Protein AF-A0A2M7A122-F1 (afdb_monomer)

Mean predicted aligned error: 16.06 Å

pLDDT: mean 77.3, std 12.79, range [46.41, 91.88]

Radius of gyration: 39.61 Å; Cα contacts (8 Å, |Δi|>4): 40; chains: 1; bounding box: 96×44×103 Å

Secondary structure (DSSP, 8-state):
-HHHHHHHHHHHHHHHHHHHHHHHS-HHHHT-EE--EEEETTTEEEEPPPEEHHHHHHHHHHHHHHHHHHHHHHHHHHHHHHHHHHHHHHHHHHHHHHHHHHHHHHHHHHHHHTTS-------------

Sequence (129 aa):
MRKLVFAIIMAMFFFILLNFIYCNLDSTTFGYA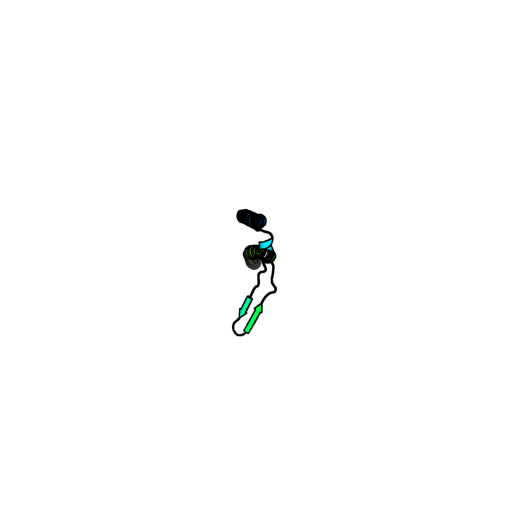VLFKFNIPYVLALESAPIPLGFVLLIVFCAGMITIALMEALPSLFKTLEIRAKNKRIRQLERELSVVRQISERKEQKEGEYDDANPASPFGNDESS

Foldseek 3Di:
DVVVVVVVVVVVVVVVVVVCCVVPDDPVQQQDFDKDWDDDPPPDTDIDGTDGPVVVVVVVVVVVVVVVVVVVVVVVVVVVVVVVVVVVVVVVVVVVVVVVVVVVVVVVVVVVVVVPPDPPDPPDDDDDD

Structure (mmCIF, N/CA/C/O backbone):
data_AF-A0A2M7A122-F1
#
_entry.id   AF-A0A2M7A122-F1
#
loop_
_atom_site.group_PDB
_atom_site.id
_atom_site.type_symbol
_atom_site.label_atom_id
_atom_site.label_alt_id
_atom_site.label_comp_id
_atom_site.label_asym_id
_atom_site.label_entity_id
_atom_site.label_seq_id
_atom_site.pdbx_PDB_ins_code
_atom_site.Cartn_x
_atom_site.Cartn_y
_atom_site.Cartn_z
_atom_site.occupancy
_atom_site.B_iso_or_equiv
_atom_site.auth_seq_id
_atom_site.auth_comp_id
_atom_site.auth_asym_id
_atom_site.auth_atom_id
_atom_site.pdbx_PDB_model_num
ATOM 1 N N . MET A 1 1 ? -4.337 13.600 17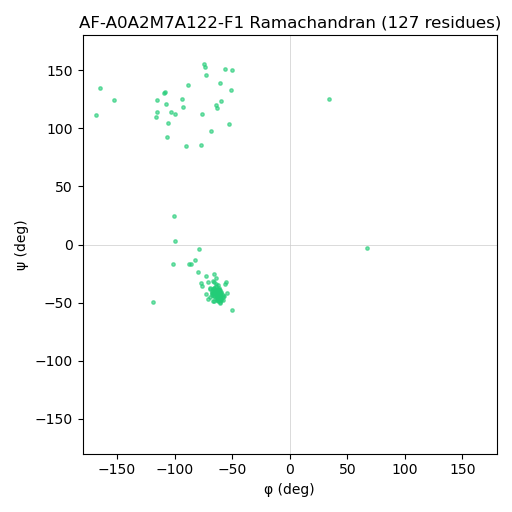.020 1.00 60.88 1 MET A N 1
ATOM 2 C CA . MET A 1 1 ? -3.314 14.641 16.784 1.00 60.88 1 MET A CA 1
ATOM 3 C C . MET A 1 1 ? -1.951 14.054 16.419 1.00 60.88 1 MET A C 1
ATOM 5 O O . MET A 1 1 ? -1.625 14.105 15.247 1.00 60.88 1 MET A O 1
ATOM 9 N N . ARG A 1 2 ? -1.189 13.424 17.334 1.00 73.88 2 ARG A N 1
ATOM 10 C CA . ARG A 1 2 ? 0.194 12.955 17.046 1.00 73.88 2 ARG A CA 1
ATOM 11 C C . ARG A 1 2 ? 0.334 12.036 15.820 1.00 73.88 2 ARG A C 1
ATOM 13 O O . ARG A 1 2 ? 1.245 12.232 15.032 1.00 73.88 2 ARG A O 1
ATOM 20 N N . LYS A 1 3 ? -0.592 11.088 15.631 1.00 72.81 3 LYS A N 1
ATOM 21 C CA . LYS A 1 3 ? -0.597 10.181 14.464 1.00 72.81 3 LYS A CA 1
ATOM 22 C C . LYS A 1 3 ? -0.846 10.908 13.140 1.00 72.81 3 LYS A C 1
ATOM 24 O O . LYS A 1 3 ? -0.159 10.652 12.167 1.00 72.81 3 LYS A O 1
ATOM 29 N N . LEU A 1 4 ? -1.774 11.866 13.145 1.00 75.19 4 LEU A N 1
ATOM 30 C CA . LEU A 1 4 ? -2.110 12.676 11.971 1.00 75.19 4 LEU A CA 1
ATOM 31 C C . LEU A 1 4 ? -0.933 13.595 11.599 1.00 75.19 4 LEU A C 1
ATOM 33 O O . LEU A 1 4 ? -0.542 13.662 10.443 1.00 75.19 4 LEU A O 1
ATOM 37 N N . VAL A 1 5 ? -0.299 14.222 12.594 1.00 81.75 5 VAL A N 1
ATOM 38 C CA . VAL A 1 5 ? 0.919 15.026 12.393 1.00 81.75 5 VAL A CA 1
ATOM 39 C C . VAL A 1 5 ? 2.061 14.170 11.838 1.00 81.75 5 VAL A C 1
ATOM 41 O O . VAL A 1 5 ? 2.710 14.577 10.883 1.00 81.75 5 VAL A O 1
ATOM 44 N N . PHE A 1 6 ? 2.276 12.967 12.376 1.00 80.06 6 PHE A N 1
ATOM 45 C CA . PHE A 1 6 ? 3.273 12.031 11.854 1.00 80.06 6 PHE A CA 1
ATOM 46 C C . PHE A 1 6 ? 2.979 11.612 10.406 1.00 80.06 6 PHE A C 1
ATOM 48 O O . PHE A 1 6 ? 3.884 11.631 9.579 1.00 80.06 6 PHE A O 1
ATOM 55 N N . ALA A 1 7 ? 1.720 11.303 10.078 1.00 78.62 7 ALA A N 1
ATOM 56 C CA . ALA A 1 7 ? 1.305 10.968 8.718 1.00 78.62 7 ALA A CA 1
ATOM 57 C C . ALA A 1 7 ? 1.522 12.137 7.742 1.00 78.62 7 ALA A C 1
ATOM 59 O O . ALA A 1 7 ? 2.030 11.922 6.647 1.00 78.62 7 ALA A O 1
ATOM 60 N N . ILE A 1 8 ? 1.216 13.375 8.150 1.00 83.81 8 ILE A N 1
ATOM 61 C CA . ILE A 1 8 ? 1.474 14.580 7.344 1.00 83.81 8 ILE A CA 1
ATOM 62 C C . ILE A 1 8 ? 2.975 14.779 7.123 1.00 83.81 8 ILE A C 1
ATOM 64 O O . ILE A 1 8 ? 3.390 15.032 5.996 1.00 83.81 8 ILE A O 1
ATOM 68 N N . ILE A 1 9 ? 3.794 14.648 8.170 1.00 87.62 9 ILE A N 1
ATOM 69 C CA . ILE A 1 9 ? 5.254 14.784 8.060 1.00 87.62 9 ILE A CA 1
ATOM 70 C C . ILE A 1 9 ? 5.818 13.707 7.130 1.00 87.62 9 ILE A C 1
ATOM 72 O O . ILE A 1 9 ? 6.619 14.023 6.256 1.00 87.62 9 ILE A O 1
ATOM 76 N N . MET A 1 10 ? 5.368 12.457 7.264 1.00 82.56 10 MET A N 1
ATOM 77 C CA . MET A 1 10 ? 5.783 11.366 6.381 1.00 82.56 10 MET A CA 1
ATOM 78 C C . MET A 1 10 ? 5.348 11.604 4.935 1.00 82.56 10 MET A C 1
ATOM 80 O O . MET A 1 10 ? 6.163 11.463 4.029 1.00 82.56 10 MET A O 1
ATOM 84 N N . ALA A 1 11 ? 4.103 12.024 4.701 1.00 83.94 11 ALA A N 1
ATOM 85 C CA . ALA A 1 11 ? 3.619 12.351 3.363 1.00 83.94 11 ALA A CA 1
ATOM 86 C C . ALA A 1 11 ? 4.422 13.500 2.733 1.00 83.94 11 ALA A C 1
ATOM 88 O O . ALA A 1 11 ? 4.801 13.417 1.568 1.00 83.94 11 ALA A O 1
ATOM 89 N N . MET A 1 12 ? 4.738 14.542 3.509 1.00 88.56 12 MET A N 1
ATOM 90 C CA . MET A 1 12 ? 5.559 15.668 3.063 1.00 88.56 12 MET A CA 1
ATOM 91 C C . MET A 1 12 ? 6.994 15.233 2.749 1.00 88.56 12 MET A C 1
ATOM 93 O O . MET A 1 12 ? 7.538 15.625 1.721 1.00 88.56 12 MET A O 1
ATOM 97 N N . PHE A 1 13 ? 7.588 14.379 3.584 1.00 89.31 13 PHE A N 1
ATOM 98 C CA . PHE A 1 13 ? 8.910 13.804 3.347 1.00 89.31 13 PHE A CA 1
ATOM 99 C C . PHE A 1 13 ? 8.947 12.986 2.051 1.00 89.31 13 PHE A C 1
ATOM 101 O O . PHE A 1 13 ? 9.795 13.236 1.198 1.00 89.31 13 PHE A O 1
ATOM 108 N N . PHE A 1 14 ? 7.996 12.067 1.857 1.00 86.06 14 PHE A N 1
ATOM 109 C CA . PHE A 1 14 ? 7.892 11.285 0.622 1.00 86.06 14 PHE A CA 1
ATOM 110 C C . PHE A 1 14 ? 7.642 12.165 -0.600 1.00 86.06 14 PHE A C 1
ATOM 112 O O . PHE A 1 14 ? 8.226 11.913 -1.650 1.00 86.06 14 PHE A O 1
ATOM 119 N N . PHE A 1 15 ? 6.822 13.208 -0.469 1.00 88.12 15 PHE A N 1
ATOM 120 C CA . PHE A 1 15 ? 6.576 14.160 -1.546 1.00 88.12 15 PHE A CA 1
ATOM 121 C C . PHE A 1 15 ? 7.856 14.893 -1.952 1.00 88.12 15 PHE A C 1
ATOM 123 O O . PHE A 1 15 ? 8.176 14.933 -3.136 1.00 88.12 15 PHE A O 1
ATOM 130 N N . ILE A 1 16 ? 8.621 15.416 -0.988 1.00 91.88 16 ILE A N 1
ATOM 131 C CA . ILE A 1 16 ? 9.910 16.073 -1.250 1.00 91.88 16 ILE A CA 1
ATOM 132 C C . ILE A 1 16 ? 10.882 15.093 -1.909 1.00 91.88 16 ILE A C 1
ATOM 134 O O . ILE A 1 16 ? 11.541 15.454 -2.877 1.00 91.88 16 ILE A O 1
ATOM 138 N N . LEU A 1 17 ? 10.948 13.851 -1.427 1.00 88.12 17 LEU A N 1
ATOM 139 C CA . LEU A 1 17 ? 11.847 12.825 -1.954 1.00 88.12 17 LEU A CA 1
ATOM 140 C C . LEU A 1 17 ? 11.477 12.439 -3.397 1.00 88.12 17 LEU A C 1
ATOM 142 O O . LEU A 1 17 ? 12.349 12.392 -4.261 1.00 88.12 17 LEU A O 1
ATOM 146 N N . LEU A 1 18 ? 10.188 12.246 -3.698 1.00 84.56 18 LEU A N 1
ATOM 147 C CA . LEU A 1 18 ? 9.722 12.008 -5.068 1.00 84.56 18 LEU A CA 1
ATOM 148 C C . LEU A 1 18 ? 10.004 13.194 -5.982 1.00 84.56 18 LEU A C 1
ATOM 150 O O . LEU A 1 18 ? 10.434 12.997 -7.113 1.00 84.56 18 LEU A O 1
ATOM 154 N N . ASN A 1 19 ? 9.772 14.414 -5.501 1.00 87.00 19 ASN A N 1
ATOM 155 C CA . ASN A 1 19 ? 10.018 15.622 -6.277 1.00 87.00 19 ASN A CA 1
ATOM 156 C C . ASN A 1 19 ? 11.520 15.802 -6.546 1.00 87.00 19 ASN A C 1
ATOM 158 O O . ASN A 1 19 ? 11.917 16.133 -7.659 1.00 87.00 19 ASN A O 1
ATOM 162 N N . PHE A 1 20 ? 12.359 15.481 -5.559 1.00 89.25 20 PHE A N 1
ATOM 163 C CA . PHE A 1 20 ? 13.808 15.447 -5.700 1.00 89.25 20 PHE A CA 1
ATOM 164 C C . PHE A 1 20 ? 14.245 14.435 -6.763 1.00 89.25 20 PHE A C 1
ATOM 166 O O . PHE A 1 20 ? 14.999 14.804 -7.658 1.00 89.25 20 PHE A O 1
ATOM 173 N N . ILE A 1 21 ? 13.738 13.198 -6.719 1.00 85.62 21 ILE A N 1
ATOM 174 C CA . ILE A 1 21 ? 14.013 12.176 -7.742 1.00 85.62 21 ILE A CA 1
ATOM 175 C C . ILE A 1 21 ? 13.540 12.664 -9.115 1.00 85.62 21 ILE A C 1
ATOM 177 O O . ILE A 1 21 ? 14.296 12.602 -10.073 1.00 85.62 21 ILE A O 1
ATOM 181 N N . TYR A 1 22 ? 12.322 13.196 -9.213 1.00 83.50 22 TYR A N 1
ATOM 182 C CA . TYR A 1 22 ? 11.757 13.680 -10.471 1.00 83.50 22 TYR A CA 1
ATOM 183 C C . TYR A 1 22 ? 12.565 14.821 -11.095 1.00 83.50 22 TYR A C 1
ATOM 185 O O . TYR A 1 22 ? 12.802 14.812 -12.296 1.00 83.50 22 TYR A O 1
ATOM 193 N N . CYS A 1 23 ? 13.018 15.779 -10.286 1.00 86.50 23 CYS A N 1
ATOM 194 C CA . CYS A 1 23 ? 13.771 16.931 -10.777 1.00 86.50 23 CYS A CA 1
ATOM 195 C C . CYS A 1 23 ? 15.253 16.630 -11.041 1.00 86.50 23 CYS A C 1
ATOM 197 O O . CYS A 1 23 ? 15.879 17.360 -11.804 1.00 86.50 23 CYS A O 1
ATOM 199 N N . ASN A 1 24 ? 15.830 15.608 -10.397 1.00 86.94 24 ASN A N 1
ATOM 200 C CA . ASN A 1 24 ? 17.257 15.286 -10.523 1.00 86.94 24 ASN A CA 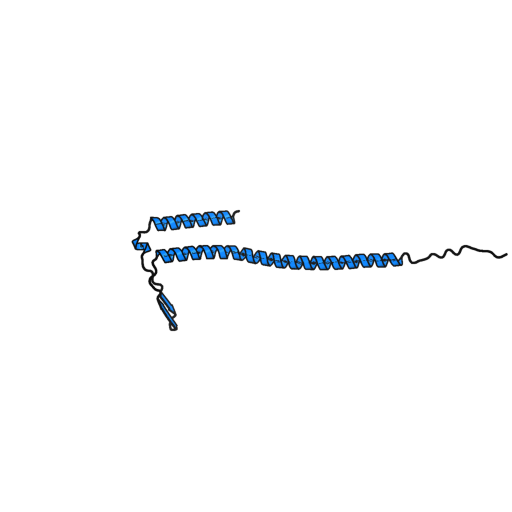1
ATOM 201 C C . ASN A 1 24 ? 17.545 14.103 -11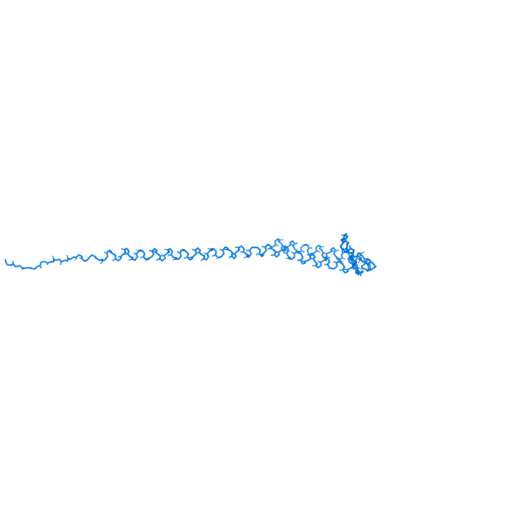.455 1.00 86.94 24 ASN A C 1
ATOM 203 O O . ASN A 1 24 ? 18.693 13.938 -11.863 1.00 86.94 24 ASN A O 1
ATOM 207 N N . LEU A 1 25 ? 16.555 13.268 -11.784 1.00 84.38 25 LEU A N 1
ATOM 208 C CA . LEU A 1 25 ? 16.733 12.209 -12.774 1.00 84.38 25 LEU A CA 1
ATOM 209 C C . LEU A 1 25 ? 16.430 12.722 -14.177 1.00 84.38 25 LEU A C 1
ATOM 211 O O . LEU A 1 25 ? 15.429 13.389 -14.424 1.00 84.38 25 LEU A O 1
ATOM 215 N N . ASP A 1 26 ? 17.286 12.327 -15.111 1.00 84.75 26 ASP A N 1
ATOM 216 C CA . ASP A 1 26 ? 17.107 12.640 -16.518 1.00 84.75 26 ASP A CA 1
ATOM 217 C C . ASP A 1 26 ? 15.979 11.794 -17.143 1.00 84.75 26 ASP A C 1
ATOM 219 O O . ASP A 1 26 ? 15.691 10.665 -16.726 1.00 84.75 26 ASP A O 1
ATOM 223 N N . SER A 1 27 ? 15.351 12.332 -18.188 1.00 79.31 27 SER A N 1
ATOM 224 C CA . SER A 1 27 ? 14.234 11.718 -18.926 1.00 79.31 27 SER A CA 1
ATOM 225 C C . SER A 1 27 ? 14.561 10.316 -19.462 1.00 79.31 27 SER A C 1
ATOM 227 O O . SER A 1 27 ? 13.712 9.421 -19.478 1.00 79.31 27 SER A O 1
ATOM 229 N N . THR A 1 28 ? 15.825 10.097 -19.815 1.00 82.19 28 THR A N 1
ATOM 230 C CA . THR A 1 28 ? 16.388 8.815 -20.253 1.00 82.19 28 THR A CA 1
ATOM 231 C C . THR A 1 28 ? 16.343 7.743 -19.162 1.00 82.19 28 THR A C 1
ATOM 233 O O . THR A 1 28 ? 16.111 6.571 -19.453 1.00 82.19 28 THR A O 1
ATOM 236 N N . THR A 1 29 ? 16.492 8.136 -17.896 1.00 83.44 29 THR A N 1
ATOM 237 C CA . THR A 1 29 ? 16.482 7.216 -16.749 1.00 83.44 29 THR A CA 1
ATOM 238 C C . THR A 1 29 ? 15.059 6.765 -16.425 1.00 83.44 29 THR A C 1
ATOM 240 O O . THR A 1 29 ? 14.830 5.598 -16.114 1.00 83.44 29 THR A O 1
ATOM 243 N N . PHE A 1 30 ? 14.069 7.649 -16.578 1.00 82.25 30 PHE A N 1
ATOM 244 C CA . PHE A 1 30 ? 12.654 7.295 -16.420 1.00 82.25 30 PHE A CA 1
ATOM 245 C C . PHE A 1 30 ? 12.151 6.319 -17.489 1.00 82.25 30 PHE A C 1
ATOM 247 O O . PHE A 1 30 ? 11.299 5.474 -17.197 1.00 82.25 30 PHE A O 1
ATOM 254 N N . GLY A 1 31 ? 12.695 6.413 -18.705 1.00 84.19 31 GLY A N 1
ATOM 255 C CA . GLY A 1 31 ? 12.419 5.499 -19.813 1.00 84.19 31 GLY A CA 1
ATOM 256 C C . GLY A 1 31 ? 13.155 4.160 -19.734 1.00 84.19 31 GLY A C 1
ATOM 257 O O . GLY A 1 31 ? 12.919 3.301 -20.582 1.00 84.19 31 GLY A O 1
ATOM 258 N N . TYR A 1 32 ? 14.033 3.961 -18.743 1.00 88.69 32 TYR A N 1
ATOM 259 C CA . TYR A 1 32 ? 14.813 2.733 -18.626 1.00 88.69 32 TYR A CA 1
ATOM 260 C C . TYR A 1 32 ? 13.896 1.513 -18.484 1.00 88.69 32 TYR A C 1
ATOM 262 O O . TYR A 1 32 ? 13.052 1.456 -17.589 1.00 88.69 32 TYR A O 1
ATOM 270 N N . ALA A 1 33 ? 14.054 0.542 -19.383 1.00 88.56 33 ALA A N 1
ATOM 271 C CA . ALA A 1 33 ? 13.221 -0.649 -19.427 1.00 88.56 33 ALA A CA 1
ATOM 272 C C . ALA A 1 33 ? 13.618 -1.633 -18.319 1.00 88.56 33 ALA A C 1
ATOM 274 O O . ALA A 1 33 ? 14.689 -2.238 -18.355 1.00 88.56 33 ALA A O 1
ATOM 275 N N . VAL A 1 34 ? 12.726 -1.823 -17.351 1.00 87.62 34 VAL A N 1
ATOM 276 C CA . VAL A 1 34 ? 12.874 -2.811 -16.284 1.00 87.62 34 VAL A CA 1
ATOM 277 C C . VAL A 1 34 ? 12.177 -4.101 -16.706 1.00 87.62 34 VAL A C 1
ATOM 279 O O . VAL A 1 34 ? 10.992 -4.101 -17.047 1.00 87.62 34 VAL A O 1
ATOM 282 N N . LEU A 1 35 ? 12.923 -5.205 -16.681 1.00 88.69 35 LEU A N 1
ATOM 283 C CA . LEU A 1 35 ? 12.423 -6.553 -16.943 1.00 88.69 35 LEU A CA 1
ATOM 284 C C . LEU A 1 35 ? 12.381 -7.329 -15.630 1.00 88.69 35 LEU A C 1
ATOM 286 O O . LEU A 1 35 ? 13.412 -7.527 -14.984 1.00 88.69 35 LEU A O 1
ATOM 290 N N . PHE A 1 36 ? 11.198 -7.794 -15.242 1.00 85.31 36 PHE A N 1
ATOM 291 C CA . PHE A 1 36 ? 11.036 -8.653 -14.079 1.00 85.31 36 PHE A CA 1
ATOM 292 C C . PHE A 1 36 ? 11.099 -10.109 -14.526 1.00 85.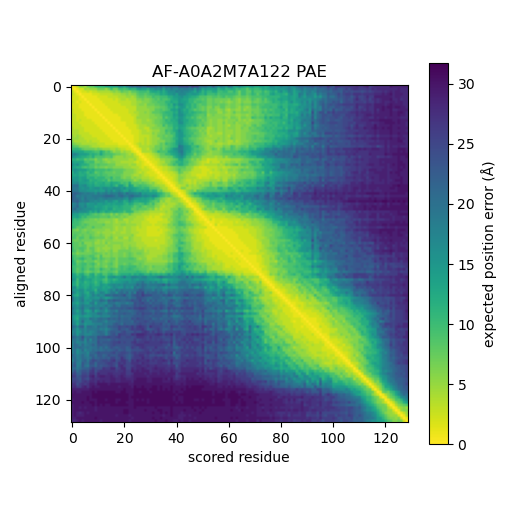31 36 PHE A C 1
ATOM 294 O O . PHE A 1 36 ? 10.279 -10.567 -15.323 1.00 85.31 36 PHE A O 1
ATOM 301 N N . LYS A 1 37 ? 12.088 -10.840 -14.008 1.00 85.19 37 LYS A N 1
ATOM 302 C CA . LYS A 1 37 ? 12.237 -12.276 -14.246 1.00 85.19 37 LYS A CA 1
ATOM 303 C C . LYS A 1 37 ? 11.770 -13.032 -13.017 1.00 85.19 37 LYS A C 1
ATOM 305 O O . LYS A 1 37 ? 12.382 -12.936 -11.955 1.00 85.19 37 LYS A O 1
ATOM 310 N N . PHE A 1 38 ? 10.692 -13.782 -13.168 1.00 84.25 38 PHE A N 1
ATOM 311 C CA . PHE A 1 38 ? 10.179 -14.662 -12.137 1.00 84.25 38 PHE A CA 1
ATOM 312 C C . PHE A 1 38 ? 10.514 -16.100 -12.518 1.00 84.25 38 PHE A C 1
ATOM 314 O O . PHE A 1 38 ? 9.924 -16.672 -13.433 1.00 84.25 38 PHE A O 1
ATOM 321 N N . ASN A 1 39 ? 11.513 -16.667 -11.846 1.00 85.69 39 ASN A N 1
ATOM 322 C CA . ASN A 1 39 ? 11.989 -18.014 -12.124 1.00 85.69 39 ASN A CA 1
ATOM 323 C C . ASN A 1 39 ? 11.750 -18.902 -10.902 1.00 85.69 39 ASN A C 1
ATOM 325 O O . ASN A 1 39 ? 12.401 -18.726 -9.871 1.00 85.69 39 ASN A O 1
ATOM 329 N N . ILE A 1 40 ? 10.812 -19.842 -11.023 1.00 80.94 40 ILE A N 1
ATOM 330 C CA . ILE A 1 40 ? 10.642 -20.941 -10.075 1.00 80.94 40 ILE A CA 1
ATOM 331 C C . ILE A 1 40 ? 11.313 -22.173 -10.693 1.00 80.94 40 ILE A C 1
ATOM 333 O O . ILE A 1 40 ? 10.797 -22.707 -11.684 1.00 80.94 40 ILE A O 1
ATOM 337 N N . PRO A 1 41 ? 12.429 -22.656 -10.112 1.00 82.19 41 PRO A N 1
ATOM 338 C CA . PRO A 1 41 ? 13.131 -23.832 -10.608 1.00 82.19 41 PRO A CA 1
ATOM 339 C C . PRO A 1 41 ? 12.176 -25.014 -10.808 1.00 82.19 41 PRO A C 1
ATOM 341 O O . PRO A 1 41 ? 11.378 -25.319 -9.926 1.00 82.19 41 PRO A O 1
ATOM 344 N N . TYR A 1 42 ? 12.281 -25.682 -11.960 1.00 75.25 42 TYR A N 1
ATOM 345 C CA . TYR A 1 42 ? 11.518 -26.882 -12.345 1.00 75.25 42 TYR A CA 1
ATOM 346 C C . TYR A 1 42 ? 10.004 -26.718 -12.564 1.00 75.25 42 TYR A C 1
ATOM 348 O O . TYR A 1 42 ? 9.366 -27.685 -12.972 1.00 75.25 42 TYR A O 1
ATOM 356 N N . VAL A 1 43 ? 9.426 -25.532 -12.342 1.00 81.25 43 VAL A N 1
ATOM 357 C CA . VAL A 1 43 ? 7.971 -25.323 -12.464 1.00 81.25 43 VAL A CA 1
ATOM 358 C C . VAL A 1 43 ? 7.634 -24.289 -13.529 1.00 81.25 43 VAL A C 1
ATOM 360 O O . VAL A 1 43 ? 6.773 -24.548 -14.368 1.00 81.25 43 VAL A O 1
ATOM 363 N N . LEU A 1 44 ? 8.274 -23.113 -13.503 1.00 74.25 44 LEU A N 1
ATOM 364 C CA . LEU A 1 44 ? 7.875 -22.025 -14.392 1.00 74.25 44 LEU A CA 1
ATOM 365 C C . LEU A 1 44 ? 8.921 -20.909 -14.486 1.00 74.25 44 LEU A C 1
ATOM 367 O O . LEU A 1 44 ? 9.408 -20.417 -13.468 1.00 74.25 44 LEU A O 1
ATOM 371 N N . ALA A 1 45 ? 9.191 -20.456 -15.709 1.00 79.88 45 ALA A N 1
ATOM 372 C CA . ALA A 1 45 ? 9.944 -19.237 -15.983 1.00 79.88 45 ALA A CA 1
ATOM 373 C C . ALA A 1 45 ? 9.017 -18.232 -16.681 1.00 79.88 45 ALA A C 1
ATOM 375 O O . ALA A 1 45 ? 8.555 -18.474 -17.795 1.00 79.88 45 ALA A O 1
ATOM 376 N N . LEU A 1 46 ? 8.721 -17.125 -16.001 1.00 80.69 46 LEU A N 1
ATOM 377 C CA . LEU A 1 46 ? 7.914 -16.013 -16.499 1.00 80.69 46 LEU A CA 1
ATOM 378 C C . LEU A 1 46 ? 8.798 -14.771 -16.599 1.00 80.69 46 LEU A C 1
ATOM 380 O O . LEU A 1 46 ? 9.399 -14.343 -15.614 1.00 80.69 46 LEU A O 1
ATOM 384 N N . GLU A 1 47 ? 8.851 -14.175 -17.784 1.00 82.50 47 GLU A N 1
ATOM 385 C CA . GLU A 1 47 ? 9.463 -12.865 -17.994 1.00 82.50 47 GLU A CA 1
ATOM 386 C C . GLU A 1 47 ? 8.360 -11.838 -18.251 1.00 82.50 47 GLU A C 1
ATOM 388 O O . GLU A 1 47 ? 7.443 -12.075 -19.040 1.00 82.50 47 GLU A O 1
ATOM 393 N N . SER A 1 48 ? 8.414 -10.704 -17.551 1.00 83.25 48 SER A N 1
ATOM 394 C CA . SER A 1 48 ? 7.492 -9.602 -17.806 1.00 83.25 48 SER A CA 1
ATOM 395 C C . SER A 1 48 ? 7.863 -8.872 -19.095 1.00 83.25 48 SER A C 1
ATOM 397 O O . SER A 1 48 ? 9.033 -8.809 -19.476 1.00 83.25 48 SER A O 1
ATOM 399 N N . ALA A 1 49 ? 6.878 -8.217 -19.714 1.00 85.19 49 ALA A N 1
ATOM 400 C CA . ALA A 1 49 ? 7.163 -7.182 -20.700 1.00 85.19 49 ALA A CA 1
ATOM 401 C C . ALA A 1 49 ? 8.055 -6.083 -20.076 1.00 85.19 49 ALA A C 1
ATOM 403 O O . ALA A 1 49 ? 7.993 -5.875 -18.858 1.00 85.19 49 ALA A O 1
ATOM 404 N N . PRO A 1 50 ? 8.886 -5.391 -20.874 1.00 87.38 50 PRO A N 1
ATOM 405 C CA . PRO A 1 50 ? 9.691 -4.278 -20.387 1.00 87.38 50 PRO A CA 1
ATOM 406 C C . PRO A 1 50 ? 8.781 -3.134 -19.933 1.00 87.38 50 PRO A C 1
ATOM 408 O O . PRO A 1 50 ? 8.002 -2.600 -20.723 1.00 87.38 50 PRO A O 1
ATOM 411 N N . ILE A 1 51 ? 8.885 -2.756 -18.660 1.00 88.19 51 ILE A N 1
ATOM 412 C CA . ILE A 1 51 ? 8.120 -1.651 -18.075 1.00 88.19 51 ILE A CA 1
ATOM 413 C C . ILE A 1 51 ? 9.086 -0.493 -17.806 1.00 88.19 51 ILE A C 1
ATOM 415 O O . ILE A 1 51 ? 10.131 -0.721 -17.194 1.00 88.19 51 ILE A O 1
ATOM 419 N N . PRO A 1 52 ? 8.777 0.749 -18.220 1.00 90.50 52 PRO A N 1
ATOM 420 C CA . PRO A 1 52 ? 9.630 1.890 -17.914 1.00 90.50 52 PRO A CA 1
ATOM 421 C C . PRO A 1 52 ? 9.762 2.098 -16.402 1.00 90.50 52 PRO A C 1
ATOM 423 O O . PRO A 1 52 ? 8.777 2.021 -15.661 1.00 90.50 52 PRO A O 1
ATOM 426 N N . LEU A 1 53 ? 10.968 2.417 -15.943 1.00 87.25 53 LEU A N 1
ATOM 427 C CA . LEU A 1 53 ? 11.294 2.596 -14.529 1.00 87.25 53 LEU A CA 1
ATOM 428 C C . LEU A 1 53 ? 10.402 3.642 -13.843 1.00 87.25 53 LEU A C 1
ATOM 430 O O . LEU A 1 53 ? 10.020 3.460 -12.688 1.00 87.25 53 LEU A O 1
ATOM 434 N N . GLY A 1 54 ? 9.991 4.692 -14.561 1.00 86.12 54 GLY A N 1
ATOM 435 C CA . GLY A 1 54 ? 9.038 5.677 -14.043 1.00 86.12 54 GLY A CA 1
ATOM 436 C C . GLY A 1 54 ? 7.679 5.082 -13.661 1.00 86.12 54 GLY A C 1
ATOM 437 O O . GLY A 1 54 ? 7.136 5.410 -12.607 1.00 86.12 54 GLY A O 1
ATOM 438 N N . PHE A 1 55 ? 7.156 4.152 -14.464 1.00 87.62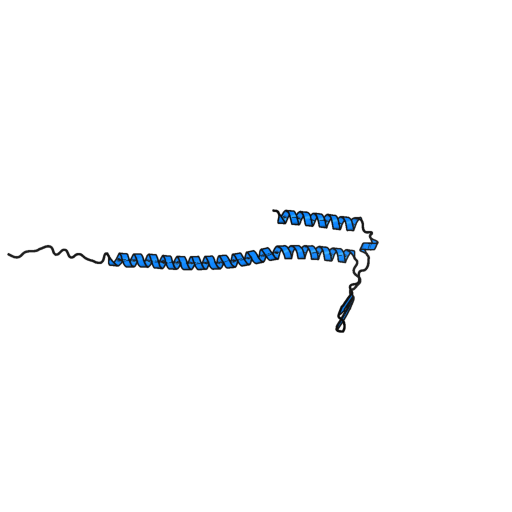 55 PHE A N 1
ATOM 439 C CA . PHE A 1 55 ? 5.910 3.453 -14.141 1.00 87.62 55 PHE A CA 1
ATOM 440 C C . PHE A 1 55 ? 6.076 2.545 -12.925 1.00 87.62 55 PHE A C 1
ATOM 442 O O . PHE A 1 55 ? 5.196 2.506 -12.067 1.00 87.62 55 PHE A O 1
ATOM 449 N N . VAL A 1 56 ? 7.214 1.858 -12.815 1.00 89.19 56 VAL A N 1
ATOM 450 C CA . VAL A 1 56 ? 7.526 1.024 -11.646 1.00 89.19 56 VAL A CA 1
ATOM 451 C C . VAL A 1 56 ? 7.559 1.874 -10.372 1.00 89.19 56 VAL A C 1
ATOM 453 O O . VAL A 1 56 ? 6.933 1.506 -9.380 1.00 89.19 56 VAL A O 1
ATOM 456 N N . LEU A 1 57 ? 8.215 3.039 -10.409 1.00 87.56 57 LEU A N 1
ATOM 457 C CA . LEU A 1 57 ? 8.257 3.986 -9.289 1.00 87.56 57 LEU A CA 1
ATOM 458 C C . LEU A 1 57 ? 6.859 4.447 -8.861 1.00 87.56 57 LEU A C 1
ATOM 460 O O . LEU A 1 57 ? 6.555 4.450 -7.667 1.00 87.56 57 LEU A O 1
ATOM 464 N N . LEU A 1 58 ? 5.992 4.787 -9.819 1.00 87.44 58 LEU A N 1
ATOM 465 C CA . LEU A 1 58 ? 4.609 5.178 -9.533 1.00 87.44 58 LEU A CA 1
ATOM 466 C C . LEU A 1 58 ? 3.805 4.039 -8.899 1.00 87.44 58 LEU A C 1
ATOM 468 O O . LEU A 1 58 ? 3.096 4.262 -7.918 1.00 87.44 58 LEU A O 1
ATOM 472 N N . ILE A 1 59 ? 3.932 2.816 -9.420 1.00 89.00 59 ILE A N 1
ATOM 473 C CA . ILE A 1 59 ? 3.238 1.642 -8.874 1.00 89.00 59 ILE A CA 1
ATOM 474 C C . ILE A 1 59 ? 3.687 1.378 -7.436 1.00 89.00 59 ILE A C 1
ATOM 476 O O . ILE A 1 59 ? 2.842 1.181 -6.563 1.00 89.00 59 ILE A O 1
ATOM 480 N N . VAL A 1 60 ? 4.995 1.417 -7.166 1.00 89.31 60 VAL A N 1
ATOM 481 C CA . VAL A 1 60 ? 5.546 1.217 -5.817 1.00 89.31 60 VAL A CA 1
ATOM 482 C C . VAL A 1 60 ? 5.064 2.307 -4.861 1.00 89.31 60 VAL A C 1
ATOM 484 O O . VAL A 1 60 ? 4.676 1.999 -3.735 1.00 89.31 60 VAL A O 1
ATOM 487 N N . PHE A 1 61 ? 5.019 3.563 -5.305 1.00 85.88 61 PHE A N 1
ATOM 488 C CA . PHE A 1 61 ? 4.504 4.661 -4.491 1.00 85.88 61 PHE A CA 1
ATOM 489 C C . PHE A 1 61 ? 3.020 4.472 -4.136 1.00 85.88 61 PHE A C 1
ATOM 491 O O . PHE A 1 61 ? 2.647 4.535 -2.962 1.00 85.88 61 PHE A O 1
ATOM 498 N N . CYS A 1 62 ? 2.177 4.161 -5.125 1.00 89.12 62 CYS A N 1
ATOM 499 C CA . CYS A 1 62 ? 0.759 3.872 -4.907 1.00 89.12 62 CYS A CA 1
ATOM 500 C C . CYS A 1 62 ? 0.552 2.666 -3.978 1.00 89.12 62 CYS A C 1
ATOM 502 O O . CYS A 1 62 ? -0.247 2.734 -3.042 1.00 89.12 62 CYS A O 1
ATOM 504 N N . ALA A 1 63 ? 1.299 1.580 -4.190 1.00 89.56 63 ALA A N 1
ATOM 505 C CA . ALA A 1 63 ? 1.252 0.398 -3.335 1.00 89.56 63 ALA A CA 1
ATOM 506 C C . ALA A 1 63 ? 1.677 0.721 -1.893 1.00 89.56 63 ALA A C 1
ATOM 508 O O . ALA A 1 63 ? 1.043 0.254 -0.945 1.00 89.56 63 ALA A O 1
ATOM 509 N N . GLY A 1 64 ? 2.694 1.568 -1.714 1.00 86.25 64 GLY A N 1
ATOM 510 C CA . GLY A 1 64 ? 3.123 2.068 -0.410 1.00 86.25 64 GLY A CA 1
ATOM 511 C C . GLY A 1 64 ? 2.011 2.824 0.318 1.00 86.25 64 GLY A C 1
ATOM 512 O O . GLY A 1 64 ? 1.708 2.509 1.468 1.00 86.25 64 GLY A O 1
ATOM 513 N N . MET A 1 65 ? 1.334 3.751 -0.366 1.00 83.81 65 MET A N 1
ATOM 514 C CA . MET A 1 65 ? 0.207 4.509 0.200 1.00 83.81 65 MET A CA 1
ATOM 515 C C . MET A 1 65 ? -0.950 3.598 0.632 1.00 83.81 65 MET A C 1
ATOM 517 O O . MET A 1 65 ? -1.478 3.751 1.735 1.00 83.81 65 MET A O 1
ATOM 521 N N . ILE A 1 66 ? -1.313 2.614 -0.199 1.00 87.12 66 ILE A N 1
ATOM 522 C CA . ILE A 1 66 ? -2.348 1.621 0.132 1.00 87.12 66 ILE A CA 1
ATOM 523 C C . ILE A 1 66 ? -1.930 0.792 1.351 1.00 87.12 66 ILE A C 1
ATOM 525 O O . ILE A 1 66 ? -2.735 0.563 2.253 1.00 87.12 66 ILE A O 1
ATOM 529 N N . THR A 1 67 ? -0.667 0.370 1.409 1.00 83.88 67 THR A N 1
ATOM 530 C CA . THR A 1 67 ? -0.141 -0.446 2.511 1.00 83.88 67 THR A CA 1
ATOM 531 C C . THR A 1 67 ? -0.166 0.316 3.832 1.00 83.88 67 THR A C 1
ATOM 533 O O . THR A 1 67 ? -0.598 -0.235 4.842 1.00 83.88 67 THR A O 1
ATOM 536 N N . ILE A 1 68 ? 0.223 1.595 3.832 1.00 82.00 68 ILE A N 1
ATOM 537 C CA . ILE A 1 68 ? 0.154 2.460 5.019 1.00 82.00 68 ILE A CA 1
ATOM 538 C C . ILE A 1 68 ? -1.301 2.625 5.472 1.00 82.00 68 ILE A C 1
ATOM 540 O O . ILE A 1 68 ? -1.597 2.443 6.654 1.00 82.00 68 ILE A O 1
ATOM 544 N N . ALA A 1 69 ? -2.221 2.894 4.540 1.00 78.25 69 ALA A N 1
ATOM 545 C CA . ALA A 1 69 ? -3.645 3.015 4.849 1.00 78.25 69 ALA A CA 1
ATOM 546 C C . ALA A 1 69 ? -4.215 1.721 5.457 1.00 78.25 69 ALA A C 1
ATOM 548 O O . ALA A 1 69 ? -4.948 1.772 6.445 1.00 78.25 69 ALA A O 1
ATOM 549 N N . LEU A 1 70 ? -3.838 0.554 4.924 1.00 80.94 70 LEU A N 1
ATOM 550 C CA . LEU A 1 70 ? -4.213 -0.748 5.481 1.00 80.94 70 LEU A CA 1
ATOM 551 C C . LEU A 1 70 ? -3.618 -0.963 6.879 1.00 80.94 70 LEU A C 1
ATOM 553 O O . LEU A 1 70 ? -4.328 -1.410 7.781 1.00 80.94 70 LEU A O 1
ATOM 557 N N . MET A 1 71 ? -2.348 -0.607 7.087 1.00 78.69 71 MET A N 1
ATOM 558 C CA . MET A 1 71 ? -1.686 -0.708 8.390 1.00 78.69 71 MET A CA 1
ATOM 559 C C . MET A 1 71 ? -2.359 0.155 9.461 1.00 78.69 71 MET A C 1
ATOM 561 O O . MET A 1 71 ? -2.463 -0.280 10.607 1.00 78.69 71 MET A O 1
ATOM 565 N N . GLU A 1 72 ? -2.847 1.348 9.114 1.00 76.81 72 GLU A N 1
ATOM 566 C CA . GLU A 1 72 ? -3.613 2.191 10.040 1.00 76.81 72 GLU A CA 1
ATOM 567 C C . GLU A 1 72 ? -5.062 1.718 10.227 1.00 76.81 72 GLU A C 1
ATOM 569 O O . GLU A 1 72 ? -5.617 1.838 11.326 1.00 76.81 72 GLU A O 1
ATOM 574 N N . ALA A 1 73 ? -5.675 1.144 9.190 1.00 72.94 73 ALA A N 1
ATOM 575 C CA . ALA A 1 73 ? -7.038 0.626 9.252 1.00 72.94 73 ALA A CA 1
ATOM 576 C C . ALA A 1 73 ? -7.149 -0.626 10.136 1.00 72.94 73 ALA A C 1
ATOM 578 O O . ALA A 1 73 ? -8.107 -0.749 10.897 1.00 72.94 73 ALA A O 1
ATOM 579 N N . LEU A 1 74 ? -6.163 -1.526 10.106 1.00 74.12 74 LEU A N 1
ATOM 580 C CA . LEU A 1 74 ? -6.141 -2.754 10.914 1.00 74.12 74 LEU A CA 1
ATOM 581 C C . LEU A 1 74 ? -6.418 -2.516 12.415 1.00 74.12 74 LEU A C 1
ATOM 583 O O . LEU A 1 74 ? -7.386 -3.078 12.933 1.00 74.12 74 LEU A O 1
ATOM 587 N N . PRO A 1 75 ? -5.666 -1.668 13.145 1.00 70.31 75 PRO A N 1
ATOM 588 C CA . PRO A 1 75 ? -5.924 -1.417 14.562 1.00 70.31 75 PRO A CA 1
ATOM 589 C C . PRO A 1 75 ? -7.262 -0.711 14.816 1.00 70.31 75 PRO A C 1
ATOM 591 O O . PRO A 1 75 ? -7.824 -0.865 15.901 1.00 70.31 75 PRO A O 1
ATOM 594 N N . SER A 1 76 ? -7.786 0.047 13.847 1.00 67.50 76 SER A N 1
ATOM 595 C CA . SER A 1 76 ? -9.136 0.618 13.928 1.00 67.50 76 SER A CA 1
ATOM 596 C C . SER A 1 76 ? -10.191 -0.490 13.911 1.00 67.50 76 SER A C 1
ATOM 598 O O . SER A 1 76 ? -11.022 -0.568 14.815 1.00 67.50 76 SER A O 1
ATOM 600 N N . LEU A 1 77 ? -10.082 -1.423 12.961 1.00 66.94 77 LEU A N 1
ATOM 601 C CA . LEU A 1 77 ? -11.000 -2.554 12.819 1.00 66.94 77 LEU A CA 1
ATOM 602 C C . LEU A 1 77 ? -10.998 -3.458 14.059 1.00 66.94 77 LEU A C 1
ATOM 604 O O . LEU A 1 77 ? -12.068 -3.803 14.564 1.00 66.94 77 LEU A O 1
ATOM 608 N N . PHE A 1 78 ? -9.823 -3.780 14.611 1.00 71.38 78 PHE A N 1
ATOM 609 C CA . PHE A 1 78 ? -9.729 -4.582 15.837 1.00 71.38 78 PHE A CA 1
ATOM 610 C C . PHE A 1 78 ? -10.379 -3.890 17.041 1.00 71.38 78 PHE A C 1
ATOM 612 O O . PHE A 1 78 ? -11.139 -4.524 17.773 1.00 71.38 78 PHE A O 1
ATOM 619 N N . LYS A 1 79 ? -10.167 -2.579 17.220 1.00 70.31 79 LYS A N 1
ATOM 620 C CA . LYS A 1 79 ? -10.813 -1.819 18.302 1.00 70.31 79 LYS A CA 1
ATOM 621 C C . LYS A 1 79 ? -12.328 -1.761 18.142 1.00 70.31 79 LYS A C 1
ATOM 623 O O . LYS A 1 79 ? -13.049 -1.893 19.127 1.00 70.31 79 LYS A O 1
ATOM 628 N N . THR A 1 80 ? -12.833 -1.603 16.921 1.00 70.25 80 THR A N 1
ATOM 629 C CA . THR A 1 80 ? -14.277 -1.616 16.655 1.00 70.25 80 THR A CA 1
ATOM 630 C C . THR A 1 80 ? -14.902 -2.973 16.986 1.00 70.25 80 THR A C 1
ATOM 632 O O . THR A 1 80 ? -15.992 -3.022 17.561 1.00 70.25 80 THR A O 1
ATOM 635 N N . LEU A 1 81 ? -14.215 -4.077 16.677 1.00 68.06 81 LEU A N 1
ATOM 636 C CA . LEU A 1 81 ? -14.659 -5.425 17.043 1.00 68.06 81 LEU A CA 1
ATOM 637 C C . LEU A 1 81 ? -14.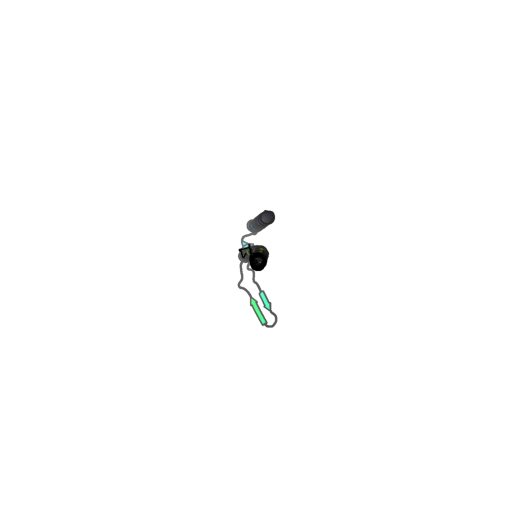636 -5.643 18.561 1.00 68.06 81 LEU A C 1
ATOM 639 O O . LEU A 1 81 ? -15.600 -6.177 19.112 1.00 68.06 81 LEU A O 1
ATOM 643 N N . GLU A 1 82 ? -13.594 -5.171 19.247 1.00 76.56 82 GLU A N 1
ATOM 644 C CA . GLU A 1 82 ? -13.486 -5.255 20.707 1.00 76.56 82 GLU A CA 1
ATOM 645 C C . GLU A 1 82 ? -14.600 -4.458 21.406 1.00 76.56 82 GLU A C 1
ATOM 647 O O . GLU A 1 82 ? -15.245 -4.957 22.330 1.00 76.56 82 GLU A O 1
ATOM 652 N N . ILE A 1 83 ? -14.902 -3.249 20.922 1.00 77.25 83 ILE A N 1
ATOM 653 C CA . ILE A 1 83 ? -16.012 -2.427 21.427 1.00 77.25 83 ILE A CA 1
ATOM 654 C C . ILE A 1 83 ? -17.354 -3.130 21.192 1.00 77.25 83 ILE A C 1
ATOM 656 O O . ILE A 1 83 ? -18.196 -3.170 22.089 1.00 77.25 83 ILE A O 1
ATOM 660 N N . ARG A 1 84 ? -17.556 -3.754 20.024 1.00 74.88 84 ARG A N 1
ATOM 661 C CA . ARG A 1 84 ? -18.766 -4.547 19.747 1.00 74.88 84 ARG A CA 1
ATOM 662 C C . ARG A 1 84 ? -18.916 -5.731 20.702 1.00 74.88 84 ARG A C 1
ATOM 664 O O . ARG A 1 84 ? -20.031 -5.999 21.152 1.00 74.88 84 ARG A O 1
ATOM 671 N N . ALA A 1 85 ? -17.823 -6.423 21.018 1.00 75.81 85 ALA A N 1
ATOM 672 C CA . ALA A 1 85 ? -17.831 -7.531 21.969 1.00 75.81 85 ALA A CA 1
ATOM 673 C C . ALA A 1 85 ? -18.172 -7.050 23.390 1.00 75.81 85 ALA A C 1
ATOM 675 O O . ALA A 1 85 ? -19.036 -7.635 24.048 1.00 75.81 85 ALA A O 1
ATOM 676 N N . LYS A 1 86 ? -17.575 -5.937 23.836 1.00 79.31 86 LYS A N 1
ATOM 677 C CA . LYS A 1 86 ? -17.868 -5.323 25.142 1.00 79.31 86 LYS A CA 1
ATOM 678 C C . LYS A 1 86 ? -19.316 -4.833 25.244 1.00 79.31 86 LYS A C 1
ATOM 680 O O . LYS A 1 86 ? -19.979 -5.148 26.226 1.00 79.31 86 LYS A O 1
ATOM 685 N N . ASN A 1 87 ? -19.854 -4.181 24.211 1.00 82.62 87 A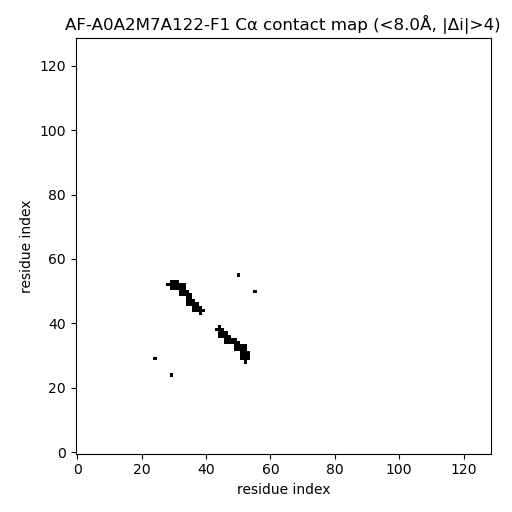SN A N 1
ATOM 686 C CA . ASN A 1 87 ? -21.250 -3.723 24.194 1.00 82.62 87 ASN A CA 1
ATOM 687 C C . ASN A 1 87 ? -22.259 -4.878 24.250 1.00 82.62 87 ASN A C 1
ATOM 689 O O . ASN A 1 87 ? -23.294 -4.755 24.903 1.00 82.62 87 ASN A O 1
ATOM 693 N N . LYS A 1 88 ? -21.970 -6.023 23.611 1.00 83.19 88 LYS A N 1
ATOM 694 C CA . LYS A 1 88 ? -22.813 -7.224 23.757 1.00 83.19 88 LYS A CA 1
ATOM 695 C C . LYS A 1 88 ? -22.835 -7.725 25.201 1.00 83.19 88 LYS A C 1
ATOM 697 O O . LYS A 1 88 ? -23.907 -8.059 25.696 1.00 83.19 88 LYS A O 1
ATOM 702 N N . ARG A 1 89 ? -21.677 -7.742 25.866 1.00 85.31 89 ARG A N 1
ATOM 703 C CA . ARG A 1 89 ? -21.554 -8.188 27.259 1.00 85.31 89 ARG A CA 1
ATOM 704 C C . ARG A 1 89 ? -22.252 -7.237 28.231 1.00 85.31 89 ARG A C 1
ATOM 706 O O . ARG A 1 89 ? -22.965 -7.704 29.106 1.00 85.31 89 ARG A O 1
ATOM 713 N N . ILE A 1 90 ? -22.123 -5.924 28.029 1.00 85.44 90 ILE A N 1
ATOM 714 C CA . ILE A 1 90 ? -22.857 -4.911 28.808 1.00 85.44 90 ILE A CA 1
ATOM 715 C C . ILE A 1 90 ? -24.364 -5.135 28.674 1.00 85.44 90 ILE A C 1
ATOM 717 O O . ILE A 1 90 ? -25.052 -5.248 29.677 1.00 85.44 90 ILE A O 1
ATOM 721 N N . ARG A 1 91 ? -24.867 -5.325 27.449 1.00 87.25 91 ARG A N 1
ATOM 722 C CA . ARG A 1 91 ? -26.299 -5.555 27.215 1.00 87.25 91 ARG A CA 1
ATOM 723 C C . ARG A 1 91 ? -26.818 -6.860 27.834 1.00 87.25 91 ARG A C 1
ATOM 725 O O . ARG A 1 91 ? -27.998 -6.954 28.158 1.00 87.25 91 ARG A O 1
ATOM 732 N N . GLN A 1 92 ? -25.969 -7.881 27.965 1.00 86.94 92 GLN A N 1
ATOM 733 C CA . GLN A 1 92 ? -26.309 -9.110 28.692 1.00 86.94 92 GLN A CA 1
ATOM 734 C C . GLN A 1 92 ? -26.375 -8.860 30.201 1.00 86.94 92 GLN A C 1
ATOM 736 O O . GLN A 1 92 ? -27.373 -9.214 30.819 1.00 86.94 92 GLN A O 1
ATOM 741 N N . LEU A 1 93 ? -25.378 -8.174 30.761 1.00 86.94 93 LEU A N 1
ATOM 742 C CA . LEU A 1 93 ? -25.344 -7.818 32.181 1.00 86.94 93 LEU A CA 1
ATOM 743 C C . LEU A 1 93 ? -26.505 -6.894 32.577 1.00 86.94 93 LEU A C 1
ATOM 745 O O . LEU A 1 93 ? -27.114 -7.095 33.619 1.00 86.94 93 LEU A O 1
ATOM 749 N N . GLU A 1 94 ? -26.874 -5.930 31.732 1.00 88.50 94 GLU A N 1
ATOM 750 C CA . GLU A 1 94 ? -28.053 -5.077 31.938 1.00 88.50 94 GLU A CA 1
ATOM 751 C C . GLU A 1 94 ? -29.351 -5.894 31.992 1.00 88.50 94 GLU A C 1
ATOM 753 O O . GLU A 1 94 ? -30.223 -5.619 32.817 1.00 88.50 94 GLU A O 1
ATOM 758 N N . ARG A 1 95 ? -29.480 -6.930 31.150 1.00 87.06 95 ARG A N 1
ATOM 759 C CA . ARG A 1 95 ? -30.635 -7.839 31.199 1.00 87.06 95 ARG A CA 1
ATOM 760 C C . ARG A 1 95 ? -30.644 -8.652 32.483 1.00 87.06 95 ARG A C 1
ATOM 762 O O . ARG A 1 95 ? -31.678 -8.693 33.139 1.00 87.06 95 ARG A O 1
ATOM 769 N N . GLU A 1 96 ? -29.522 -9.257 32.857 1.00 87.88 96 GLU A N 1
ATOM 770 C CA . GLU A 1 96 ? -29.415 -10.026 34.103 1.00 87.88 96 GLU A CA 1
ATOM 771 C C . GLU A 1 96 ? -29.770 -9.159 35.318 1.00 87.88 96 GLU A C 1
ATOM 773 O O . GLU A 1 96 ? -30.591 -9.557 36.142 1.00 87.88 96 GLU A O 1
ATOM 778 N N . LEU A 1 97 ? -29.262 -7.928 35.372 1.00 84.12 97 LEU A N 1
ATOM 779 C CA . LEU A 1 97 ? -29.541 -6.986 36.454 1.00 84.12 97 LEU A CA 1
ATOM 780 C C . LEU A 1 97 ? -31.019 -6.557 36.489 1.00 84.12 97 LEU A C 1
ATOM 782 O O . LEU A 1 97 ? -31.603 -6.447 37.566 1.00 84.12 97 LEU A O 1
ATOM 786 N N . SER A 1 98 ? -31.656 -6.384 35.325 1.00 87.12 98 SER A N 1
ATOM 787 C CA . SER A 1 98 ? -33.097 -6.099 35.243 1.00 87.12 98 SER A CA 1
ATOM 788 C C . SER A 1 98 ? -33.968 -7.260 35.735 1.00 87.12 98 SER A C 1
ATOM 790 O O . SER A 1 98 ? -34.963 -7.028 36.419 1.00 87.12 98 SER A O 1
ATOM 792 N N . VAL A 1 99 ? -33.570 -8.507 35.457 1.00 85.75 99 VAL A N 1
ATOM 793 C CA . VAL A 1 99 ? -34.285 -9.698 35.935 1.00 85.75 99 VAL A CA 1
ATOM 794 C C . VAL A 1 99 ? -34.138 -9.834 37.449 1.00 85.75 99 VAL A C 1
ATOM 796 O O . VAL A 1 99 ? -35.134 -10.041 38.136 1.00 85.75 99 VAL A O 1
ATOM 799 N N . VAL A 1 100 ? -32.927 -9.659 37.989 1.00 81.31 100 VAL A N 1
ATOM 800 C CA . VAL A 1 100 ? -32.685 -9.691 39.444 1.00 81.31 100 VAL A CA 1
ATOM 801 C C . VAL A 1 100 ? -33.524 -8.633 40.161 1.00 81.31 100 VAL A C 1
ATOM 803 O O . VAL A 1 100 ? -34.152 -8.932 41.175 1.00 81.31 100 VAL A O 1
ATOM 806 N N . ARG A 1 101 ? -33.598 -7.418 39.607 1.00 82.81 101 ARG A N 1
ATOM 807 C CA . ARG A 1 101 ? -34.415 -6.336 40.164 1.00 82.81 101 ARG A CA 1
ATOM 808 C C . ARG A 1 101 ? -35.906 -6.685 40.193 1.00 82.81 101 ARG A C 1
ATOM 810 O O . ARG A 1 101 ? -36.530 -6.544 41.238 1.00 82.81 101 ARG A O 1
ATOM 817 N N . GLN A 1 102 ? -36.453 -7.213 39.096 1.00 81.69 102 GLN A N 1
ATOM 818 C CA . GLN A 1 102 ? -37.856 -7.649 39.047 1.00 81.69 102 GLN A CA 1
ATOM 819 C C . GLN A 1 102 ? -38.164 -8.789 40.029 1.00 81.69 102 GLN A C 1
ATOM 821 O O . GLN A 1 102 ? -39.261 -8.849 40.584 1.00 81.69 102 GLN A O 1
ATOM 826 N N . ILE A 1 103 ? -37.213 -9.703 40.249 1.00 83.00 103 ILE A N 1
ATOM 827 C CA . ILE A 1 103 ? -37.359 -10.783 41.233 1.00 83.00 103 ILE A CA 1
ATOM 828 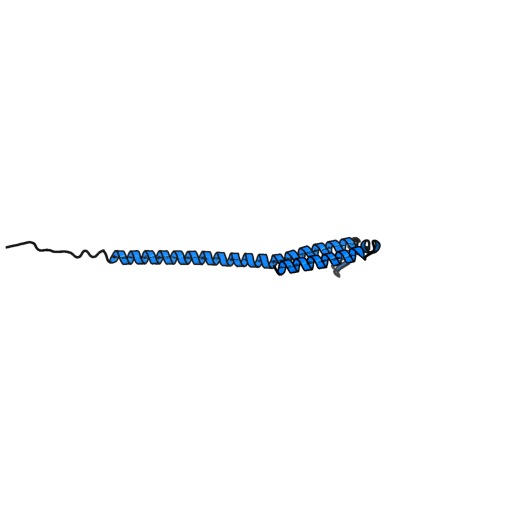C C . ILE A 1 103 ? -37.373 -10.215 42.658 1.00 83.00 103 ILE A C 1
ATOM 830 O O . ILE A 1 103 ? -38.197 -10.649 43.461 1.00 83.00 103 ILE A O 1
ATOM 834 N N . SER A 1 104 ? -36.510 -9.240 42.962 1.00 78.25 104 SER A N 1
ATOM 835 C CA . SER A 1 104 ? -36.469 -8.574 44.271 1.00 78.25 104 SER A CA 1
ATOM 836 C C . SER A 1 104 ? -37.770 -7.822 44.567 1.00 78.25 104 SER A C 1
ATOM 838 O O . SER A 1 104 ? -38.371 -8.043 45.612 1.00 78.25 104 SER A O 1
ATOM 840 N N . GLU A 1 105 ? -38.263 -7.027 43.612 1.00 79.81 105 GLU A N 1
ATOM 841 C CA . GLU A 1 105 ? -39.513 -6.259 43.751 1.00 79.81 105 GLU A CA 1
ATOM 842 C C . GLU A 1 105 ? -40.738 -7.182 43.936 1.00 79.81 105 GLU A C 1
ATOM 844 O O . GLU A 1 105 ? -41.612 -6.914 44.759 1.00 79.81 105 GLU A O 1
ATOM 849 N N . ARG A 1 106 ? -40.789 -8.334 43.244 1.00 75.81 106 ARG A N 1
ATOM 850 C CA . ARG A 1 106 ? -41.836 -9.353 43.475 1.00 75.81 106 ARG A CA 1
ATOM 851 C C . ARG A 1 106 ? -41.745 -10.024 44.840 1.00 75.81 106 ARG A C 1
ATOM 853 O O . ARG A 1 106 ? -42.766 -10.491 45.344 1.00 75.81 106 ARG A O 1
ATOM 860 N N . LYS A 1 107 ? -40.540 -10.169 45.390 1.00 74.38 107 LYS A N 1
ATOM 861 C CA . LYS A 1 107 ? -40.342 -10.808 46.691 1.00 74.38 107 LYS A CA 1
ATOM 862 C C . LYS A 1 107 ? -40.819 -9.889 47.816 1.00 74.38 107 LYS A C 1
ATOM 864 O O . LYS A 1 107 ? -41.556 -10.354 48.675 1.00 74.38 107 LYS A O 1
ATOM 869 N N . GLU A 1 108 ? -40.508 -8.598 47.729 1.00 71.19 108 GLU A N 1
ATOM 870 C CA . GLU A 1 108 ? -40.999 -7.574 48.662 1.00 71.19 108 GLU A CA 1
ATOM 871 C C . GLU A 1 108 ? -42.530 -7.445 48.633 1.00 71.19 108 GLU A C 1
ATOM 873 O O . GLU A 1 108 ? -43.155 -7.376 49.686 1.00 71.19 108 GLU A O 1
ATOM 878 N N . GLN A 1 109 ? -43.163 -7.509 47.452 1.00 63.03 109 GLN A N 1
ATOM 879 C CA . GLN A 1 109 ? -44.632 -7.513 47.354 1.00 63.03 109 GLN A CA 1
ATOM 880 C C . GLN A 1 109 ? -45.269 -8.744 48.004 1.00 63.03 109 GLN A C 1
ATOM 882 O O . GLN A 1 109 ? -46.283 -8.624 48.681 1.00 63.03 109 GLN A O 1
ATOM 887 N N . LYS A 1 110 ? -44.671 -9.929 47.830 1.00 60.28 110 LYS A N 1
ATOM 888 C CA . LYS A 1 110 ? -45.180 -11.141 48.478 1.00 60.28 110 LYS A CA 1
ATOM 889 C C . LYS A 1 110 ? -44.980 -11.119 49.986 1.00 60.28 110 LYS A C 1
ATOM 891 O O . LYS A 1 110 ? -45.859 -11.596 50.680 1.00 60.28 110 LYS A O 1
ATOM 896 N N . GLU A 1 111 ? -43.869 -10.596 50.495 1.00 58.09 111 GLU A N 1
ATOM 897 C CA . GLU A 1 111 ? -43.638 -10.498 51.943 1.00 58.09 111 GLU A CA 1
ATOM 898 C C . GLU A 1 111 ? -44.541 -9.434 52.600 1.00 58.09 111 GLU A C 1
ATOM 900 O O . GLU A 1 111 ? -45.015 -9.664 53.707 1.00 58.09 111 GLU A O 1
ATOM 905 N N . GLY A 1 112 ? -44.887 -8.345 51.900 1.00 56.47 112 GLY A N 1
ATOM 906 C CA . GLY A 1 112 ? -45.849 -7.344 52.388 1.00 56.47 112 GLY A CA 1
ATOM 907 C C . GLY A 1 112 ? -47.317 -7.795 52.389 1.00 56.47 112 GLY A C 1
ATOM 908 O O . GLY A 1 112 ? -48.097 -7.323 53.209 1.00 56.47 112 GLY A O 1
ATOM 909 N N . GLU A 1 113 ? -47.710 -8.727 51.516 1.00 49.97 113 GLU A N 1
ATOM 910 C CA . GLU A 1 113 ? -49.103 -9.201 51.415 1.00 49.97 113 GLU A CA 1
ATOM 911 C C . GLU A 1 113 ? -49.466 -10.287 52.452 1.00 49.97 113 GLU A C 1
ATOM 913 O O . GLU A 1 113 ? -50.645 -10.550 52.680 1.00 49.97 113 GLU A O 1
ATOM 918 N N . TYR A 1 114 ? -48.483 -10.885 53.140 1.00 53.41 114 TYR A N 1
ATOM 919 C CA . TYR A 1 114 ? -48.737 -11.804 54.265 1.00 53.41 114 TYR A CA 1
ATOM 920 C C . TYR A 1 114 ? -48.874 -11.102 55.627 1.00 53.41 114 TYR A C 1
ATOM 922 O O . TYR A 1 114 ? -49.419 -11.714 56.544 1.00 53.41 114 TYR A O 1
ATOM 930 N N . ASP A 1 115 ? -48.439 -9.844 55.766 1.00 50.34 115 ASP A N 1
ATOM 931 C CA . ASP A 1 115 ? -48.538 -9.092 57.032 1.00 50.34 115 ASP A CA 1
ATOM 932 C C . ASP A 1 115 ? -49.898 -8.384 57.223 1.00 50.34 115 ASP A C 1
ATOM 934 O O . ASP A 1 115 ? -50.260 -8.050 58.348 1.00 50.34 115 ASP A O 1
ATOM 938 N N . ASP A 1 116 ? -50.696 -8.215 56.159 1.00 49.47 116 ASP A N 1
ATOM 939 C CA . ASP A 1 116 ? -52.017 -7.549 56.209 1.00 49.47 116 ASP A CA 1
ATOM 940 C C . ASP A 1 116 ? -53.205 -8.542 56.248 1.00 49.47 116 ASP A C 1
ATOM 942 O O . ASP A 1 116 ? -54.376 -8.165 56.252 1.00 49.47 116 ASP A O 1
ATOM 946 N N . ALA A 1 117 ? -52.920 -9.849 56.303 1.00 49.38 117 ALA A N 1
ATOM 947 C CA . ALA A 1 117 ? -53.923 -10.919 56.320 1.00 49.38 117 ALA A CA 1
ATOM 948 C C . ALA A 1 117 ? -54.187 -11.505 57.723 1.00 49.38 117 ALA A C 1
ATOM 950 O O . ALA A 1 117 ? -54.640 -12.646 57.838 1.00 49.38 117 ALA A O 1
ATOM 951 N N . ASN A 1 118 ? -53.938 -10.745 58.796 1.00 49.97 118 ASN A N 1
ATOM 952 C CA . ASN A 1 118 ? -54.415 -11.096 60.134 1.00 49.97 118 ASN A CA 1
ATOM 953 C C . ASN A 1 118 ? -55.581 -10.179 60.538 1.00 49.97 118 ASN A C 1
ATOM 955 O O . ASN A 1 118 ? -55.345 -9.109 61.107 1.00 49.97 118 ASN A O 1
ATOM 959 N N . PRO A 1 119 ? -56.848 -10.561 60.286 1.00 48.69 119 PRO A N 1
ATOM 960 C CA . PRO A 1 119 ? -57.960 -9.893 60.930 1.00 48.69 119 PRO A CA 1
ATOM 961 C C . PRO A 1 119 ? -57.899 -10.251 62.416 1.00 48.69 119 PRO A C 1
ATOM 963 O O . PRO A 1 119 ? -58.358 -11.310 62.843 1.00 48.69 119 PRO A O 1
ATOM 966 N N . ALA A 1 120 ? -57.322 -9.353 63.213 1.00 50.19 120 ALA A N 1
ATOM 967 C CA . ALA A 1 120 ? -57.577 -9.301 64.640 1.00 50.19 120 ALA A CA 1
ATOM 968 C C . ALA A 1 120 ? -59.098 -9.242 64.827 1.00 50.19 120 ALA A C 1
ATOM 970 O O . ALA A 1 120 ? -59.729 -8.220 64.569 1.00 50.19 120 ALA A O 1
ATOM 971 N N . SER A 1 121 ? -59.696 -10.368 65.211 1.00 51.00 121 SER A N 1
ATOM 972 C CA . SER A 1 121 ? -61.111 -10.464 65.541 1.00 51.00 121 SER A CA 1
ATOM 973 C C . SER A 1 121 ? -61.403 -9.575 66.754 1.00 51.00 121 SER A C 1
ATOM 975 O O . SER A 1 121 ? -60.880 -9.866 67.836 1.00 51.00 121 SER A O 1
ATOM 977 N N . PRO A 1 122 ? -62.250 -8.536 66.645 1.00 49.06 122 PRO A N 1
ATOM 978 C CA . PRO A 1 122 ? -62.759 -7.832 67.801 1.00 49.06 122 PRO A CA 1
ATOM 979 C C . PRO A 1 122 ? -64.051 -8.536 68.219 1.00 49.06 122 PRO A C 1
ATOM 981 O O . PRO A 1 122 ? -65.140 -8.142 67.814 1.00 49.06 122 PRO A O 1
ATOM 984 N N . PHE A 1 123 ? -63.948 -9.606 69.010 1.00 49.25 123 PHE A N 1
ATOM 985 C CA . PHE A 1 123 ? -65.111 -10.068 69.767 1.00 49.25 123 PHE A CA 1
ATOM 986 C C . PHE A 1 123 ? -65.293 -9.133 70.964 1.00 49.25 123 PHE A C 1
ATOM 988 O O . PHE A 1 123 ? -64.752 -9.347 72.047 1.00 49.25 123 PHE A O 1
ATOM 995 N N . GLY A 1 124 ? -66.007 -8.039 70.695 1.00 50.31 124 GLY A N 1
ATOM 996 C CA . GLY A 1 124 ? -66.728 -7.269 71.692 1.00 50.31 124 GLY A CA 1
ATOM 997 C C . GLY A 1 124 ? -67.964 -8.038 72.158 1.00 50.31 124 GLY A C 1
ATOM 998 O O . GLY A 1 124 ? -68.559 -8.804 71.402 1.00 50.31 124 GLY A O 1
ATOM 999 N N . ASN A 1 125 ? -68.265 -7.839 73.435 1.00 52.50 125 ASN A N 1
ATOM 1000 C CA . ASN A 1 125 ? -69.374 -8.388 74.208 1.00 52.50 125 ASN A CA 1
ATOM 1001 C C . ASN A 1 125 ? -70.738 -8.222 73.525 1.00 52.50 125 ASN A C 1
ATOM 1003 O O . ASN A 1 125 ? -70.952 -7.189 72.908 1.00 52.50 125 ASN A O 1
ATOM 1007 N N . ASP A 1 126 ? -71.664 -9.151 73.789 1.00 48.34 126 ASP A N 1
ATOM 1008 C CA . ASP A 1 126 ? -73.066 -8.807 74.058 1.00 48.34 126 ASP A CA 1
ATOM 1009 C C . ASP A 1 126 ? -73.741 -9.861 74.965 1.00 48.34 126 ASP A C 1
ATOM 1011 O O . ASP A 1 126 ? -73.694 -11.062 74.714 1.00 48.34 126 ASP A O 1
ATOM 1015 N N . GLU A 1 127 ? -74.277 -9.330 76.068 1.00 47.25 127 GLU A N 1
ATOM 1016 C CA . GLU A 1 127 ? -75.449 -9.704 76.879 1.00 47.25 127 GLU A CA 1
ATOM 1017 C C . GLU A 1 127 ? -75.880 -11.173 77.077 1.00 47.25 127 GLU A C 1
ATOM 1019 O O . GLU A 1 127 ? -76.328 -11.842 76.153 1.00 47.25 127 GLU A O 1
ATOM 1024 N N . SER A 1 128 ? -75.994 -11.578 78.354 1.00 46.41 128 SER A N 1
ATOM 1025 C CA . SER A 1 128 ? -77.231 -12.192 78.878 1.00 46.41 128 SER A CA 1
ATOM 1026 C C . SER A 1 128 ? -77.223 -12.306 80.415 1.00 46.41 128 SER A C 1
ATOM 1028 O O . SER A 1 128 ? -76.461 -13.101 80.959 1.00 46.41 128 SER A O 1
ATOM 1030 N N . SER A 1 129 ? -78.104 -11.499 81.027 1.00 48.62 129 SER A N 1
ATOM 1031 C CA . SER A 1 129 ? -78.909 -11.680 82.261 1.00 48.62 129 SER A CA 1
ATOM 1032 C C . SER A 1 129 ? -78.278 -12.122 83.584 1.00 48.62 129 SER A C 1
ATOM 1034 O O . SER A 1 129 ? -77.815 -13.274 83.699 1.00 48.62 129 SER A O 1
#

Nearest PDB structures (foldseek):
  7xq9-assembly1_A  TM=2.907E-01  e=8.991E+00  Homo sapiens

Solvent-accessible surface area (backbone atoms only — not comparable to full-atom values): 7565 Å² total; per-residue (Å²): 106,74,67,59,54,50,51,51,52,50,52,50,50,53,48,53,52,52,50,48,50,60,72,71,51,56,74,71,60,39,58,36,68,43,68,52,74,49,73,45,88,98,77,46,80,47,71,50,74,71,40,35,39,48,57,52,53,50,52,52,50,54,52,49,54,52,50,53,52,48,62,60,44,50,64,51,54,53,49,54,51,51,50,53,54,50,53,52,50,50,57,50,50,54,49,54,53,51,52,53,50,54,52,51,56,54,50,54,53,54,60,56,60,64,72,76,70,66,81,80,76,80,85,69,89,82,89,83,135